Protein 8EY3 (pdb70)

Solvent-accessible surface area: 3718 Å² total; per-residue (Å²): 159,146,26,72,98,73,2,34,14,22,45,64,125,19,6,98,107,75,22,59,123,48,104,7,94,94,35,43,8,53,3,9,50,74,0,47,87,66,46,108,95,53,56,30,46,13,91,56,2,8,44,77,11,80,148,51,48,118,144,180

Secondary structure (DSSP, 8-state):
---SEE-TTT--EEESSTTS-PBPTTT--B--HHHHHSTT--SSSSSS-HHHHHHHHHH-

Foldseek 3Di:
DAEDFADLAAGGRPDHDAQPQDARPPQGDGRHVVLSVPQCDADDVHRGRSVVSNVVVVVD

Radius of gyration: 10.22 Å; Cα contacts (8 Å, |Δi|>4): 123; chains: 1; bounding box: 15×25×22 Å

Organism: Escherichia coli (NCBI:txid562)

InterPro domains:
  IPR025983 Cysteine-rich CPCC domain [PF14206] (6-60)

Nearest PDB structures (foldseek):
  8ey4-assembly1_I  TM=1.000E+00  e=1.150E-10  Escherichia coli O32:H37

Structure (mmCIF, N/CA/C/O backbone):
data_8EY3
#
_entry.id   8EY3
#
_cell.length_a   27.386
_cell.length_b   35.753
_cell.length_c   50.340
_cell.angle_alpha   90.000
_cell.angle_beta   90.000
_cell.angle_gamma   90.000
#
_symmetry.space_group_name_H-M   'P 21 21 21'
#
loop_
_entity.id
_entity.type
_entity.pdbx_description
1 polymer 'Cys_rich_CPCC domain-containing protein'
2 non-polymer 'FE (II) ION'
3 non-polymer 'SODIUM ION'
4 water water
#
loop_
_atom_site.group_PDB
_atom_site.id
_atom_site.type_symbol
_atom_site.label_atom_id
_atom_site.label_alt_id
_atom_site.label_comp_id
_atom_site.label_asym_id
_atom_site.label_entity_id
_atom_site.label_seq_id
_atom_site.pdbx_PDB_ins_code
_atom_site.Cartn_x
_atom_site.Cartn_y
_atom_site.Cartn_z
_atom_site.occupancy
_atom_site.B_iso_or_equiv
_atom_site.auth_seq_id
_atom_site.auth_comp_id
_atom_site.auth_asym_id
_atom_site.auth_atom_id
_atom_site.pdbx_PDB_model_num
ATOM 1 N N . ASN A 1 6 ? 18.70336 9.65040 30.71482 1.000 23.40865 3 ASN A N 1
ATOM 2 C CA . ASN A 1 6 ? 19.61211 8.56266 31.02143 1.000 21.41458 3 ASN A CA 1
ATOM 3 C C . ASN A 1 6 ? 20.98478 8.78331 30.41361 1.000 20.51465 3 ASN A C 1
ATOM 4 O O . ASN A 1 6 ? 21.11957 9.47893 29.40777 1.000 22.43533 3 ASN A O 1
ATOM 14 N N . ASN A 1 7 ? 21.98353 8.15187 31.00389 1.000 19.14462 4 ASN A N 1
ATOM 15 C CA . ASN A 1 7 ? 23.27959 8.05827 30.36309 1.000 18.31022 4 ASN A CA 1
ATOM 16 C C . ASN A 1 7 ? 23.16929 7.30803 29.02463 1.000 18.35334 4 ASN A C 1
ATOM 17 O O . ASN A 1 7 ? 22.44126 6.31649 28.89533 1.000 20.34855 4 ASN A O 1
ATOM 28 N N . GLY A 1 8 ? 23.92722 7.77527 28.05157 1.000 18.10281 5 GLY A N 1
ATOM 29 C CA . GLY A 1 8 ? 24.08759 7.15037 26.74988 1.000 16.47315 5 GLY A CA 1
ATOM 30 C C . GLY A 1 8 ? 25.53631 7.02747 26.35161 1.000 16.16742 5 GLY A C 1
ATOM 31 O O . GLY A 1 8 ? 26.45209 7.12261 27.19219 1.000 17.28555 5 GLY A O 1
ATOM 35 N N A SER A 1 9 ? 25.75299 6.77403 25.05156 0.560 15.73767 6 SER A N 1
ATOM 36 N N B SER A 1 9 ? 25.73219 6.78238 25.05828 0.440 15.64000 6 SER A N 1
ATOM 37 C CA A SER A 1 9 ? 27.05737 6.47167 24.50469 0.560 15.81744 6 SER A CA 1
ATOM 38 C CA B SER A 1 9 ? 27.01841 6.47567 24.47641 0.440 14.87638 6 SER A CA 1
ATOM 39 C C A SER A 1 9 ? 27.56652 7.47693 23.48920 0.560 15.76842 6 SER A C 1
ATOM 40 C C B SER A 1 9 ? 27.60198 7.59761 23.64867 0.440 15.40937 6 SER A C 1
ATOM 41 O O A SER A 1 9 ? 28.71733 7.32888 23.04211 0.560 16.15401 6 SER A O 1
ATOM 42 O O B SER A 1 9 ? 28.82511 7.66392 23.52005 0.440 16.72299 6 SER A O 1
ATOM 57 N N . TYR A 1 10 ? 26.75617 8.47167 23.11345 1.000 14.82815 7 TYR A N 1
ATOM 58 C CA . TYR A 1 10 ? 27.13756 9.48685 22.15782 1.000 15.43856 7 TYR A CA 1
ATOM 59 C C . TYR A 1 10 ? 26.72362 10.85259 22.68522 1.000 14.95761 7 TYR A C 1
ATOM 60 O O . TYR A 1 10 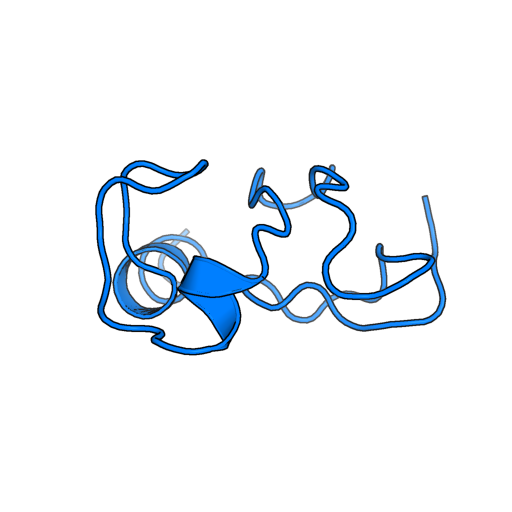? 25.68230 10.96783 23.34220 1.000 15.26308 7 TYR A O 1
ATOM 78 N N . PRO A 1 11 ? 27.47257 11.89653 22.36543 1.000 15.30536 8 PRO A N 1
ATOM 79 C CA . PRO A 1 11 ? 27.10750 13.23733 22.83846 1.000 15.62931 8 PRO A CA 1
ATOM 80 C C . PRO A 1 11 ? 25.87290 13.78944 22.12472 1.000 15.28466 8 PRO A C 1
ATOM 81 O O . PRO A 1 11 ? 25.76003 13.73157 20.90792 1.000 16.65575 8 PRO A O 1
ATOM 92 N N . CYS A 1 12 ? 25.01651 14.41542 22.89687 1.000 14.97619 9 CYS A N 1
ATOM 93 C CA . CYS A 1 12 ? 23.95793 15.22665 22.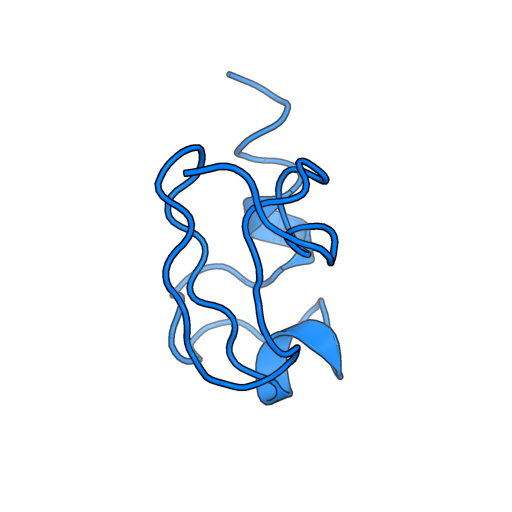33759 1.000 15.06589 9 CYS A CA 1
ATOM 94 C C . CYS A 1 12 ? 24.58670 16.32861 21.48395 1.000 15.08611 9 CYS A C 1
ATOM 95 O O . CYS A 1 12 ? 25.46445 17.03644 21.97082 1.000 15.66759 9 CYS A O 1
ATOM 102 N N . PRO A 1 13 ? 24.14538 16.51846 20.24532 1.000 15.57747 10 PRO A N 1
ATOM 103 C CA . PRO A 1 13 ? 24.71856 17.57501 19.41071 1.000 16.51474 10 PRO A CA 1
ATOM 104 C C . PRO A 1 13 ? 24.62251 18.96295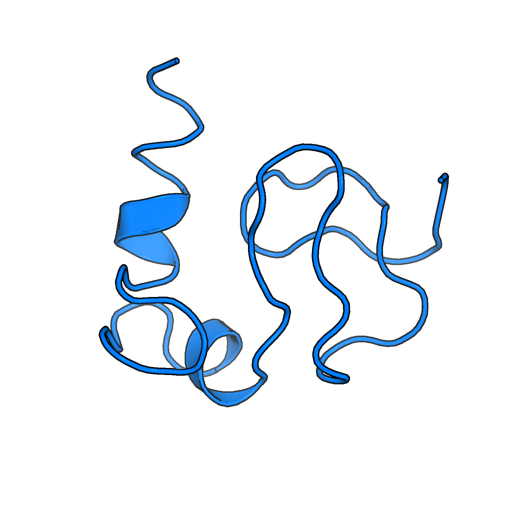 20.03583 1.000 16.14814 10 PRO A C 1
ATOM 105 O O . PRO A 1 13 ? 25.44895 19.82344 19.73049 1.000 17.55309 10 PRO A O 1
ATOM 116 N N . CYS A 1 14 ? 23.57680 19.21508 20.82861 1.000 15.42839 11 CYS A N 1
ATOM 117 C CA . CYS A 1 14 ? 23.34545 20.53134 21.40676 1.000 15.59802 11 CYS A CA 1
ATOM 118 C C . CYS A 1 14 ? 24.14628 20.72875 22.68367 1.000 15.84793 11 CYS A C 1
ATOM 119 O O . CYS A 1 14 ? 25.05018 21.55837 22.73093 1.000 18.47659 11 CYS A O 1
ATOM 127 N N . CYS A 1 15 ? 23.8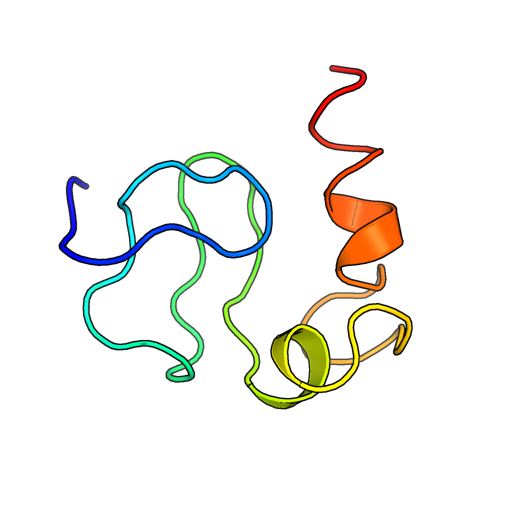7445 19.94540 23.72039 1.000 15.41060 12 CYS A N 1
ATOM 128 C CA . CYS A 1 15 ? 24.45595 20.20961 25.03469 1.000 15.45454 12 CYS A CA 1
ATOM 129 C C . CYS A 1 15 ? 25.77340 19.47202 25.27515 1.000 15.66612 12 CYS A C 1
ATOM 130 O O . CYS A 1 15 ? 26.48053 19.81787 26.20763 1.000 17.03303 12 CYS A O 1
ATOM 137 N N . GLY A 1 16 ? 26.10886 18.46740 24.46431 1.000 15.58566 13 GLY A N 1
ATOM 138 C CA . GLY A 1 16 ? 27.33306 17.72806 24.59760 1.000 15.98997 13 GLY A CA 1
ATOM 139 C C . GLY A 1 16 ? 27.33598 16.63885 25.62294 1.000 15.94472 13 GLY A C 1
ATOM 140 O O . GLY A 1 16 ? 28.29849 15.88214 25.69252 1.000 18.02306 13 GLY A O 1
ATOM 144 N N . ASN A 1 17 ? 26.30550 16.51675 26.43343 1.000 15.30557 14 ASN A N 1
ATOM 145 C CA . ASN A 1 17 ? 26.23988 15.41811 27.38432 1.000 15.51645 14 ASN A CA 1
ATOM 146 C C . ASN A 1 17 ? 25.86890 14.13104 26.66014 1.000 15.21770 14 ASN A C 1
ATOM 147 O O . ASN A 1 17 ? 25.08041 14.14992 25.71637 1.000 15.26137 14 ASN A O 1
ATOM 158 N N . LYS A 1 18 ? 26.43054 13.00961 27.11578 1.000 15.32682 15 LYS A N 1
ATOM 159 C CA . LYS A 1 18 ? 26.21953 11.73357 26.42020 1.000 15.43609 15 LYS A CA 1
ATOM 160 C C . LYS A 1 18 ? 24.89081 11.12894 26.83544 1.000 15.23073 15 LYS A C 1
ATOM 161 O O . LYS A 1 18 ? 24.80827 10.37468 27.78982 1.000 16.81619 15 LYS A O 1
ATOM 180 N N . THR A 1 19 ? 23.83114 11.50966 26.09275 1.000 15.07151 16 THR A N 1
ATOM 181 C CA . THR A 1 19 ? 22.48505 11.03110 26.28552 1.000 15.18340 16 THR A CA 1
ATOM 182 C C . THR A 1 19 ? 21.96089 10.24143 25.08989 1.000 15.59690 16 THR A C 1
ATOM 183 O O . THR A 1 19 ? 20.82064 9.78868 25.13380 1.000 17.17952 16 THR A O 1
ATOM 194 N N A ILE A 1 20 ? 22.75907 10.03519 24.05478 0.530 15.45686 17 ILE A N 1
ATOM 195 N N B ILE A 1 20 ? 22.74076 10.10245 24.02907 0.470 15.16770 17 ILE A N 1
ATOM 196 C CA A ILE A 1 20 ? 22.29584 9.44684 22.80600 0.530 15.68534 17 ILE A CA 1
ATOM 197 C CA B ILE A 1 20 ? 22.31705 9.46346 22.78521 0.470 15.98867 17 ILE A CA 1
ATOM 198 C C A ILE A 1 20 ? 22.77995 8.02468 22.65671 0.530 15.08798 17 ILE A C 1
ATOM 199 C C B ILE A 1 20 ? 22.75276 8.00926 22.75297 0.470 15.13347 17 ILE A C 1
ATOM 200 O 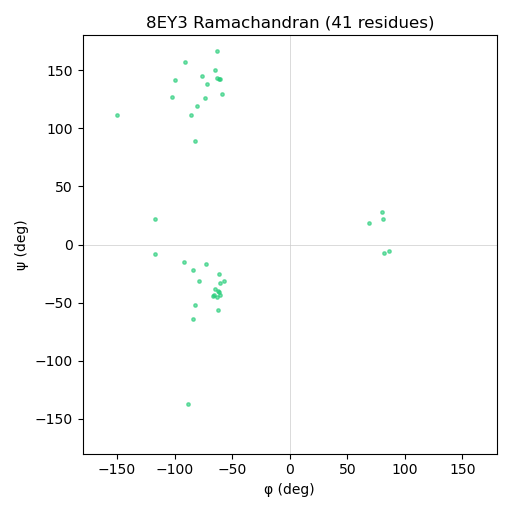O A ILE A 1 20 ? 23.97474 7.74824 22.84201 0.530 15.53073 17 ILE A O 1
ATOM 201 O O B ILE A 1 20 ? 23.87777 7.67417 23.16609 0.470 14.40516 17 ILE A O 1
ATOM 232 N N . ASP A 1 21 ? 21.87437 7.13756 22.25104 1.000 15.67633 18 ASP A N 1
ATOM 233 C CA . ASP A 1 21 ? 22.21182 5.72894 21.99786 1.000 16.47631 18 ASP A CA 1
ATOM 234 C C . ASP A 1 21 ? 22.68295 5.47512 20.58008 1.000 16.44716 18 ASP A C 1
ATOM 235 O O . ASP A 1 21 ? 23.52673 4.60521 20.38768 1.000 18.01833 18 ASP A O 1
ATOM 244 N N . GLU A 1 22 ? 22.13637 6.16821 19.59213 1.000 17.04172 19 GLU A N 1
ATOM 245 C CA . GLU A 1 22 ? 22.47948 5.94905 18.19471 1.000 18.32118 19 GLU A CA 1
ATOM 246 C C . GLU A 1 22 ? 22.31835 7.28034 17.47632 1.000 16.92410 19 GLU A C 1
ATOM 247 O O . GLU A 1 22 ? 21.20335 7.79212 17.36464 1.000 19.09889 19 GLU A O 1
ATOM 259 N N . PRO A 1 23 ? 23.39020 7.91899 17.00510 1.000 17.28863 20 PRO A N 1
ATOM 260 C CA . PRO A 1 23 ? 23.21485 9.23096 16.38525 1.000 17.02018 20 PRO A CA 1
ATOM 261 C C . PRO A 1 23 ? 22.31384 9.22936 15.17585 1.000 17.03232 20 PRO A C 1
ATOM 262 O O . PRO A 1 23 ? 22.30901 8.33002 14.35916 1.000 19.06068 20 PRO A O 1
ATOM 273 N N . GLY A 1 24 ? 21.55196 10.29190 15.06914 1.000 17.13736 21 GLY A N 1
ATOM 274 C CA . GLY A 1 24 ? 20.69280 10.52574 13.93802 1.000 17.83497 21 GLY A CA 1
ATOM 275 C C . GLY A 1 24 ? 19.38264 9.79272 13.96110 1.000 17.48416 21 GLY A C 1
ATOM 276 O O . GLY A 1 24 ? 18.74764 9.65392 12.90390 1.000 19.97479 21 GLY A O 1
ATOM 280 N N . CYS A 1 25 ? 18.91960 9.37165 15.14988 1.000 16.43921 22 CYS A N 1
ATOM 281 C CA . CYS A 1 25 ? 17.73278 8.55865 15.28848 1.000 16.44120 22 CYS A CA 1
ATOM 282 C C . CYS A 1 25 ? 16.63030 9.25899 16.07429 1.000 16.59411 22 CYS A C 1
ATOM 283 O O . CYS A 1 25 ? 15.74373 8.58783 16.56499 1.000 17.55059 22 CYS A O 1
ATOM 291 N N . TYR A 1 26 ? 16.66026 10.59848 16.14718 1.000 15.65262 23 TYR A N 1
ATOM 292 C CA . TYR A 1 26 ? 15.53534 11.37239 16.63783 1.000 15.27390 23 TYR A CA 1
ATOM 293 C C . TYR A 1 26 ? 15.29559 11.18403 18.12467 1.000 15.83562 23 TYR A C 1
ATOM 294 O O . TYR A 1 26 ? 14.23464 11.58132 18.63243 1.000 16.99649 23 TYR A O 1
ATOM 312 N N . GLU A 1 27 ? 16.28890 10.69711 18.85981 1.000 16.16876 24 GLU A N 1
ATOM 313 C CA . GLU A 1 27 ? 16.17845 10.68425 20.31312 1.000 15.65305 24 GLU A CA 1
ATOM 314 C C . GLU A 1 27 ? 16.08479 12.12403 20.81139 1.000 15.25441 24 GLU A C 1
ATOM 315 O O . GLU A 1 27 ? 16.74671 13.01420 20.28344 1.000 15.92683 24 GLU A O 1
ATOM 327 N N . ILE A 1 28 ? 15.28740 12.35547 21.83862 1.000 14.94876 25 ILE A N 1
ATOM 328 C CA . ILE A 1 28 ? 15.10974 13.68651 22.41332 1.000 15.01017 25 ILE A CA 1
ATOM 329 C C . ILE A 1 28 ? 15.92845 13.77599 23.68426 1.000 14.43149 25 ILE A C 1
ATOM 330 O O . ILE A 1 28 ? 15.79617 12.92680 24.57711 1.000 15.55245 25 ILE A O 1
ATOM 346 N N . CYS A 1 29 ? 16.76748 14.77043 23.80038 1.000 14.28601 26 CYS A N 1
ATOM 347 C CA . CYS A 1 29 ? 17.67002 14.85046 24.93443 1.000 14.35333 26 CYS A CA 1
ATOM 348 C C . CYS A 1 29 ? 16.89683 15.24476 26.17635 1.000 14.16386 26 CYS A C 1
ATOM 349 O O . CYS A 1 29 ? 16.22584 16.28146 26.18185 1.000 15.31731 26 CYS A O 1
ATOM 356 N N . PRO A 1 30 ? 16.99017 14.47813 27.25045 1.000 14.87966 27 PRO A N 1
ATOM 357 C CA . PRO A 1 30 ? 16.27586 14.83650 28.49055 1.000 15.80439 27 PRO A CA 1
ATOM 358 C C . PRO A 1 30 ? 16.89398 16.02324 29.21172 1.000 15.95888 27 PRO A C 1
ATOM 359 O O . PRO A 1 30 ? 16.25304 16.58109 30.10959 1.000 18.51815 27 PRO A O 1
ATOM 370 N N . ILE A 1 31 ? 18.13321 16.38029 28.89481 1.000 14.97918 28 ILE A N 1
ATOM 371 C CA . ILE A 1 31 ? 18.80557 17.50606 29.52467 1.000 15.55983 28 ILE A CA 1
ATOM 372 C C . ILE A 1 31 ? 18.40422 18.81601 28.87421 1.000 16.35528 28 ILE A C 1
ATOM 373 O O . ILE A 1 31 ? 18.04471 19.76026 29.56827 1.000 18.60074 28 ILE A O 1
ATOM 389 N N . CYS A 1 32 ? 18.51951 18.90030 27.54335 1.000 15.55500 29 CYS A N 1
ATOM 390 C CA . CYS A 1 32 ? 18.37130 20.18882 26.84888 1.000 16.01750 29 CYS A CA 1
ATOM 391 C C . CYS A 1 32 ? 17.19993 20.22837 25.88822 1.000 15.72795 29 CYS A C 1
ATOM 392 O O . CYS A 1 32 ? 16.92389 21.31175 25.33323 1.000 16.76434 29 CYS A O 1
ATOM 399 N N . GLY A 1 33 ? 16.52527 19.11731 25.62115 1.000 15.51731 30 GLY A N 1
ATOM 400 C CA . GLY A 1 33 ? 15.37841 19.09995 24.72864 1.000 15.55259 30 GLY A CA 1
ATOM 401 C C . GLY A 1 33 ? 15.70076 18.93527 23.25791 1.000 15.10932 30 GLY A C 1
ATOM 402 O O . GLY A 1 33 ? 14.75589 18.81754 22.45117 1.000 16.20464 30 GLY A O 1
ATOM 406 N N . TRP A 1 34 ? 16.95527 18.92274 22.85809 1.000 14.65636 31 TRP A N 1
ATOM 407 C CA . TRP A 1 34 ? 17.28058 18.80112 21.44349 1.000 14.68562 31 TRP A CA 1
ATOM 408 C C . TRP A 1 34 ? 16.84755 17.43996 20.90900 1.000 14.14946 31 TRP A C 1
ATOM 409 O O . TRP A 1 34 ? 17.24075 16.41425 21.45633 1.000 14.83122 31 TRP A O 1
ATOM 430 N N A GLU A 1 35 ? 16.11128 17.44737 19.80481 0.700 14.06346 32 GLU A N 1
ATOM 431 N N B GLU A 1 35 ? 16.04747 17.45044 19.87214 0.300 14.55771 32 GLU A N 1
ATOM 432 C CA A GLU A 1 35 ? 15.71268 16.23066 19.11069 0.700 14.38737 32 GLU A CA 1
ATOM 433 C CA B GLU A 1 35 ? 15.73217 16.23000 19.16686 0.300 14.60234 32 GLU A CA 1
ATOM 434 C C A GLU A 1 35 ? 16.78668 15.91978 18.06769 0.700 14.58704 32 GLU A C 1
ATOM 435 C C B GLU A 1 35 ? 16.86447 15.96306 18.18069 0.300 14.15471 32 GLU A C 1
ATOM 436 O O A GLU A 1 35 ? 17.11501 16.75915 17.22893 0.700 13.62471 32 GLU A O 1
ATOM 437 O O B GLU A 1 35 ? 17.33174 16.88997 17.51297 0.300 14.92038 32 GLU A O 1
ATOM 457 N N . ASP A 1 36 ? 17.34349 14.71507 18.11719 1.000 14.28027 33 ASP A N 1
ATOM 458 C CA . ASP A 1 36 ? 18.50451 14.38230 17.30404 1.000 14.63980 33 ASP A CA 1
ATOM 459 C C . ASP A 1 36 ? 18.12531 14.06798 15.85329 1.000 14.68219 33 ASP A C 1
ATOM 460 O O . ASP A 1 36 ? 18.19896 12.94010 15.37117 1.000 15.67544 33 ASP A O 1
ATOM 469 N N . ASP A 1 37 ? 17.74196 15.12272 15.14701 1.000 15.18359 34 ASP A N 1
ATOM 470 C CA . ASP A 1 37 ? 17.37295 15.10721 13.74393 1.000 15.04138 34 ASP A CA 1
ATOM 471 C C . ASP A 1 37 ? 18.66025 15.13046 12.92853 1.000 14.83446 34 ASP A C 1
ATOM 472 O O . ASP A 1 37 ? 19.43583 16.09680 13.02759 1.000 15.16859 34 ASP A O 1
ATOM 481 N N . PRO A 1 38 ? 18.91931 14.09650 12.10999 1.000 15.25372 35 PRO A N 1
ATOM 482 C CA . PRO A 1 38 ? 20.17292 14.07895 11.33502 1.000 15.86242 35 PRO A CA 1
ATOM 483 C C . PRO A 1 38 ? 20.30567 15.24524 10.37609 1.000 15.52400 35 PRO A C 1
ATOM 484 O O . PRO A 1 38 ? 21.43581 15.63359 10.05583 1.000 16.92312 35 PRO A O 1
ATOM 495 N N . VAL A 1 39 ? 19.21842 15.83859 9.91468 1.000 15.41838 36 VAL A N 1
ATOM 496 C CA . VAL A 1 39 ? 19.32333 17.00988 9.04005 1.000 15.68596 36 VAL A CA 1
ATOM 497 C C . VAL A 1 39 ? 20.02259 18.15753 9.73794 1.000 14.75150 36 VAL A C 1
ATOM 498 O O . VAL A 1 39 ? 20.77246 18.90851 9.12034 1.000 15.68472 36 VAL A O 1
ATOM 511 N N . GLN A 1 40 ? 19.68702 18.34619 11.01246 1.000 14.70772 37 GLN A N 1
ATOM 512 C CA . GLN A 1 40 ? 20.12583 19.49741 11.75399 1.000 14.78158 37 GLN A CA 1
ATOM 513 C C . GLN A 1 40 ? 21.52145 19.33342 12.34552 1.000 14.91411 37 GLN A C 1
ATOM 514 O O . GLN A 1 40 ? 22.21626 20.33243 12.58368 1.000 16.10643 37 GLN A O 1
ATO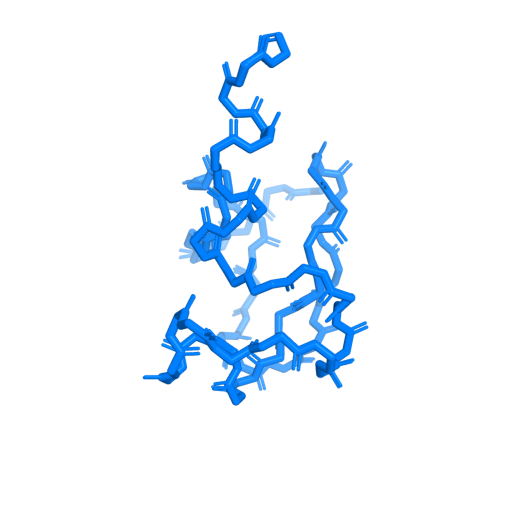M 528 N N . SER A 1 41 ? 21.99178 18.09764 12.53394 0.950 14.97245 38 SER A N 1
ATOM 529 C CA . SER A 1 41 ? 23.39946 17.90254 12.80051 1.000 15.46917 38 SER A CA 1
ATOM 530 C C . SER A 1 41 ? 24.23494 17.98921 11.52136 0.980 15.60117 38 SER A C 1
ATOM 531 O O . SER A 1 41 ? 25.37733 18.42857 11.55557 0.860 16.21046 38 SER A O 1
ATOM 539 N N . ALA A 1 42 ? 23.67303 17.58285 10.38616 1.000 15.65481 39 ALA A N 1
ATOM 540 C CA . ALA A 1 42 ? 24.37694 17.71259 9.11219 1.000 16.02493 39 ALA A CA 1
ATOM 541 C C . ALA A 1 42 ? 24.56134 19.17971 8.72683 1.000 16.03497 39 ALA A C 1
ATOM 542 O O . ALA A 1 42 ? 25.64510 19.56852 8.30466 1.000 17.96333 39 ALA A O 1
ATOM 549 N N . ASP A 1 43 ? 23.52436 19.98103 8.88923 1.000 15.25590 40 ASP A N 1
ATOM 550 C CA . ASP A 1 43 ? 23.58114 21.41084 8.61159 1.000 15.28615 40 ASP A CA 1
ATOM 551 C C . ASP A 1 43 ? 23.21681 22.13138 9.89437 1.000 14.78278 40 ASP A C 1
ATOM 552 O O . ASP A 1 43 ? 22.02022 22.32940 10.18705 1.000 14.96459 40 ASP A O 1
ATOM 561 N N A PRO A 1 44 ? 24.19799 22.49954 10.72062 0.460 15.49254 41 PRO A N 1
ATOM 562 N N B PRO A 1 44 ? 24.21658 22.59653 10.66225 0.540 15.35444 41 PRO A N 1
ATOM 563 C CA A PRO A 1 44 ? 23.89491 23.15934 12.00096 0.460 15.32496 41 PRO A CA 1
ATOM 564 C CA B PRO A 1 44 ? 23.94404 23.20350 11.96877 0.540 14.86270 41 PRO A CA 1
ATOM 565 C C A PRO A 1 44 ? 23.29696 24.56177 11.88956 0.460 15.26925 41 PRO A C 1
ATOM 566 C C B PRO A 1 44 ? 23.29271 24.56263 11.88706 0.540 15.17663 41 PRO A C 1
ATOM 567 O O A PRO A 1 44 ? 22.98040 25.14242 12.92785 0.460 15.43243 41 PRO A O 1
ATOM 568 O O B PRO A 1 44 ? 22.93896 25.10169 12.93471 0.540 15.66970 41 PRO A O 1
ATOM 589 N N . ASP A 1 45 ? 23.14973 25.12679 10.68333 1.000 15.21615 42 ASP A N 1
ATOM 590 C CA . ASP A 1 45 ? 22.45323 26.37250 10.49085 1.000 15.87970 42 ASP A CA 1
ATOM 591 C C . ASP A 1 45 ? 21.03643 26.20158 9.95452 1.000 15.44740 42 ASP A C 1
ATOM 592 O O . ASP A 1 45 ? 20.35205 27.20564 9.70813 1.000 17.06193 42 ASP A O 1
ATOM 601 N N . PHE A 1 46 ? 20.56518 24.96893 9.77975 1.000 14.90935 43 PHE A N 1
ATOM 602 C CA . PHE A 1 46 ? 19.23536 24.72084 9.23670 1.000 15.03954 43 PHE A CA 1
ATOM 603 C C . PHE A 1 4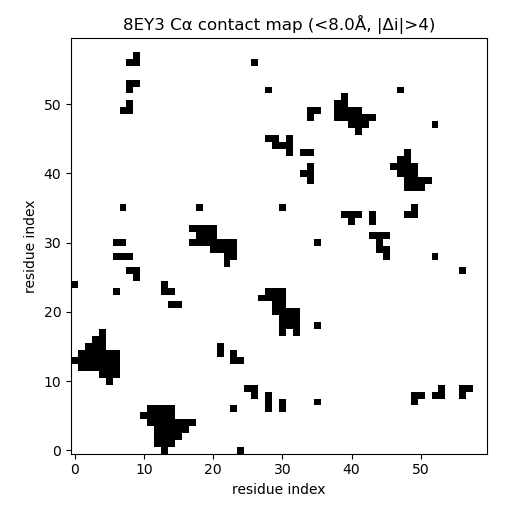6 ? 18.20253 24.75253 10.35814 1.000 14.33335 43 PHE A C 1
ATOM 604 O O . PHE A 1 46 ? 18.20155 23.88438 11.24379 1.000 15.03118 43 PHE A O 1
ATOM 621 N N . SER A 1 47 ? 17.34530 25.76188 10.34688 1.000 14.89125 44 SER A N 1
ATOM 622 C CA . SER A 1 47 ? 16.28376 25.93300 11.32781 1.000 15.08794 44 SER A CA 1
ATOM 623 C C . SER A 1 47 ? 15.02059 25.24919 10.81788 1.000 15.14299 44 SER A C 1
ATOM 624 O O . SER A 1 47 ? 14.84756 25.05112 9.63351 1.000 16.00820 44 SER A O 1
ATOM 632 N N . GLY A 1 48 ? 14.12713 24.88738 11.72672 1.000 15.39484 45 GLY A N 1
ATOM 633 C CA . GLY A 1 48 ? 12.84531 24.37509 11.31212 1.000 16.38413 45 GLY A CA 1
ATOM 634 C C . GLY A 1 48 ? 12.82598 22.92469 10.90252 1.000 16.77696 45 GLY A C 1
ATOM 635 O O . GLY A 1 48 ? 11.95724 22.52844 10.10439 1.000 20.01959 45 GLY A O 1
ATOM 639 N N . GLY A 1 49 ? 13.70783 22.10865 11.43225 1.000 16.57026 46 GLY A N 1
ATOM 640 C CA . GLY A 1 49 ? 13.63406 20.66512 11.31413 1.000 17.61541 46 GLY A CA 1
ATOM 641 C C . GLY A 1 49 ? 12.80149 20.07478 12.42850 1.000 16.83889 46 GLY A C 1
ATOM 642 O O . GLY A 1 49 ? 11.75907 20.65224 12.78988 1.000 18.21070 46 GLY A O 1
ATOM 646 N N . ALA A 1 50 ? 13.23236 18.96997 13.03155 1.000 16.15389 47 ALA A N 1
ATOM 647 C CA . ALA A 1 50 ? 12.49182 18.48166 14.19112 1.000 16.88886 47 ALA A CA 1
ATOM 648 C C . ALA A 1 50 ? 12.49648 19.52785 15.29155 1.000 16.40782 47 ALA A C 1
ATOM 649 O O . ALA A 1 50 ? 11.54154 19.58671 16.07157 1.000 18.24351 47 ALA A O 1
ATOM 656 N N . ASN A 1 51 ? 13.56435 20.30044 15.39944 1.000 15.66262 48 ASN A N 1
ATOM 657 C CA . ASN A 1 51 ? 13.66528 21.42671 16.29413 1.000 15.49168 48 ASN A CA 1
ATOM 658 C C . ASN A 1 51 ? 13.41469 22.71170 15.52279 1.000 15.55083 48 ASN A C 1
ATOM 659 O O . ASN A 1 51 ? 13.90922 22.88783 14.40895 1.000 15.74724 48 ASN A O 1
ATOM 670 N N . SER A 1 52 ? 12.71373 23.65691 16.15208 1.000 15.70343 49 SER A N 1
ATOM 671 C CA . SER A 1 52 ? 12.58745 24.99211 15.56040 1.000 15.88801 49 SER A CA 1
ATOM 672 C C . SER A 1 52 ? 13.92627 25.67312 15.41737 1.000 16.01952 49 SER A C 1
ATOM 673 O O . SER A 1 52 ? 14.27379 26.07656 14.29206 1.000 16.13733 49 SER A O 1
ATOM 681 N N . PRO A 1 53 ? 14.71219 25.84917 16.46893 1.000 16.11407 50 PRO A N 1
ATOM 682 C CA . PRO A 1 53 ? 16.03862 26.43810 16.27316 1.000 15.95611 50 PRO A CA 1
ATOM 683 C C . PRO A 1 53 ? 16.93238 25.53440 15.44254 1.000 15.45415 50 PRO A C 1
ATOM 684 O O . PRO A 1 53 ? 16.83227 24.30688 15.47879 1.000 15.84215 50 PRO A O 1
ATOM 695 N N . SER A 1 54 ? 17.85381 26.16451 14.71279 1.000 15.48638 51 SER A N 1
ATOM 696 C CA . SER A 1 54 ? 18.98912 25.41946 14.21402 1.000 15.39791 51 SER A CA 1
ATOM 697 C C . SER A 1 54 ? 19.82103 24.89374 15.38837 1.000 14.91314 51 SER A C 1
ATOM 698 O O . SER A 1 54 ? 19.73639 25.36948 16.51122 1.000 15.32220 51 SER A O 1
ATOM 706 N N . LEU A 1 55 ? 20.72187 23.95946 15.06247 1.000 14.67803 52 LEU A N 1
ATOM 707 C CA . LEU A 1 55 ? 21.61224 23.45336 16.09458 1.000 15.01255 52 LEU A CA 1
ATOM 708 C C . LEU A 1 55 ? 22.45590 24.57978 16.66859 1.000 15.24619 52 LEU A C 1
ATOM 709 O O . LEU A 1 55 ? 22.64099 24.68515 17.87252 1.000 15.80974 52 LEU A O 1
ATOM 725 N N . ASN A 1 56 ? 22.98973 25.45160 15.81092 1.000 15.40562 53 ASN A N 1
ATOM 726 C CA . ASN A 1 56 ? 23.81000 26.53990 16.32138 1.000 16.31214 53 ASN A CA 1
ATOM 727 C C . ASN A 1 56 ? 23.01058 27.46816 17.22105 1.000 16.56659 53 ASN A C 1
ATOM 728 O O . ASN A 1 56 ? 23.51720 27.92292 18.25019 1.000 17.46830 53 ASN A O 1
ATOM 739 N N . GLU A 1 57 ? 21.76075 27.75766 16.85241 1.000 16.28147 54 GLU A N 1
ATOM 740 C CA . GLU A 1 57 ? 20.90241 28.57276 17.68962 1.000 16.99235 54 GLU A CA 1
ATOM 741 C C . GLU A 1 57 ? 20.64307 27.86265 19.01947 1.000 16.77036 54 GLU A C 1
ATOM 742 O O . GLU A 1 57 ? 20.64716 28.47878 20.08369 1.000 17.99820 54 GLU A O 1
ATOM 754 N N . ALA A 1 58 ? 20.34265 26.56317 18.96346 1.000 15.89347 55 ALA A N 1
ATOM 755 C CA . ALA A 1 58 ? 20.03171 25.80743 20.16602 1.000 15.93557 55 ALA A CA 1
ATOM 756 C C . ALA A 1 58 ? 21.23155 25.71392 21.09409 1.000 15.73875 55 ALA A C 1
ATOM 757 O O . ALA A 1 58 ? 21.07147 25.76881 22.31956 1.000 16.47226 55 ALA A O 1
ATOM 764 N N . LYS A 1 59 ? 22.43730 25.54957 20.54448 1.000 16.48509 56 LYS A N 1
ATOM 765 C CA . LYS A 1 59 ? 23.65944 25.49266 21.35948 1.000 16.90436 56 LYS A CA 1
ATOM 766 C C . LYS A 1 59 ? 23.83402 26.78000 22.12797 1.000 18.12909 56 LYS A C 1
ATOM 767 O O . LYS A 1 59 ? 24.14168 26.77167 23.32565 1.000 20.11711 56 LYS A O 1
ATOM 786 N N A ARG A 1 60 ? 23.69166 27.92164 21.44619 0.650 18.59294 57 ARG A N 1
ATOM 787 N N B ARG A 1 60 ? 23.69708 27.91549 21.44381 0.350 18.56380 57 ARG A N 1
ATOM 788 C CA A ARG A 1 60 ? 23.84631 29.20135 22.13076 0.650 19.89269 57 ARG A CA 1
ATOM 789 C CA B ARG A 1 60 ? 23.83822 29.19570 22.12173 0.350 19.76648 57 ARG A CA 1
ATOM 790 C C A ARG A 1 60 ? 22.78664 29.37396 23.19410 0.650 19.18135 57 ARG A C 1
ATOM 791 C C B ARG A 1 60 ? 22.79019 29.33427 23.20627 0.350 18.93365 57 ARG A C 1
ATOM 792 O O A ARG A 1 60 ? 23.07370 29.84304 24.30672 0.650 21.82297 57 ARG A O 1
ATOM 793 O O B ARG A 1 60 ? 23.08884 29.74349 24.33545 0.350 20.32229 57 ARG A O 1
ATOM 833 N N . ALA A 1 61 ? 21.54266 29.00345 22.87924 1.000 18.59664 58 ALA A N 1
ATOM 834 C CA . ALA A 1 61 ? 20.46635 29.13691 23.85255 1.000 18.65065 58 ALA A CA 1
ATOM 835 C C . ALA A 1 61 ? 20.71038 28.28694 25.08847 1.000 18.89548 58 ALA A C 1
ATOM 836 O O . ALA A 1 61 ? 20.44492 28.73178 26.21526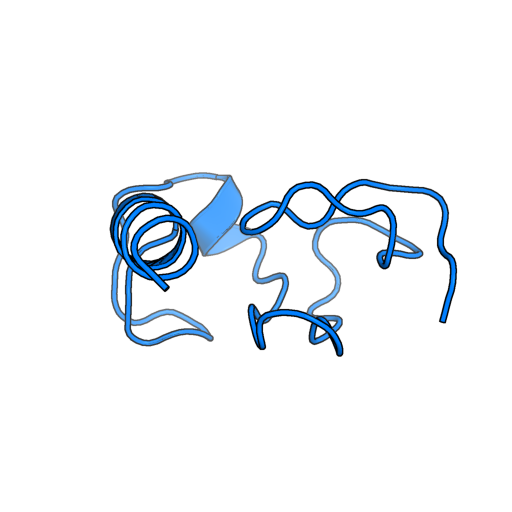 1.000 20.28348 58 ALA A O 1
ATOM 843 N N . PHE A 1 62 ? 21.20331 27.06835 24.90251 1.000 17.60085 59 PHE A N 1
ATOM 844 C CA . PHE A 1 62 ? 21.46389 26.20468 26.03887 1.000 18.22703 59 PHE A CA 1
ATOM 845 C C . PHE A 1 62 ? 22.57572 26.77866 26.91537 1.000 18.56943 59 PHE A C 1
ATOM 846 O O . PHE A 1 62 ? 22.45728 26.78838 28.13546 1.000 19.60690 59 PHE A O 1
ATOM 863 N N . ASN A 1 63 ? 23.63736 27.26882 26.28552 1.000 19.43941 60 ASN A N 1
ATOM 864 C CA . ASN A 1 63 ? 24.79461 27.76339 27.00592 1.000 20.51980 60 ASN A CA 1
ATOM 865 C C . ASN A 1 63 ? 24.45626 28.99053 27.80600 1.000 21.31156 60 ASN A C 1
ATOM 866 O O . ASN A 1 63 ? 25.05397 29.20641 28.87066 1.000 22.93650 60 ASN A O 1
ATOM 877 N N A GLU A 1 64 ? 23.53325 29.81197 27.32623 0.680 21.99159 61 GLU A N 1
ATOM 878 N N B GLU A 1 64 ? 23.53131 29.81196 27.30969 0.320 21.61464 61 GLU A N 1
ATOM 879 C CA A GLU A 1 64 ? 23.28970 31.07722 28.00664 0.680 25.69155 61 GLU A CA 1
ATOM 880 C CA B GLU A 1 64 ? 23.20540 31.07105 27.96714 0.320 24.44079 61 GLU A CA 1
ATOM 881 C C A GLU A 1 64 ? 22.41074 30.90566 29.22672 0.680 27.50348 61 GLU A C 1
ATOM 882 C C B GLU A 1 64 ? 22.49967 30.84625 29.27794 0.320 26.51227 61 GLU A C 1
ATOM 883 O O A GLU A 1 64 ? 22.29374 31.85129 30.01285 0.680 29.70173 61 GLU A O 1
ATOM 884 O O B GLU A 1 64 ? 22.55324 31.70959 30.16010 0.320 27.83969 61 GLU A O 1
ATOM 907 N N . GLN A 1 65 ? 21.79281 29.73753 29.39221 1.000 27.59011 62 GLN A N 1
ATOM 908 C CA . GLN A 1 65 ? 21.07159 29.42760 30.60810 1.000 31.10335 62 GLN A CA 1
ATOM 909 C C . GLN A 1 65 ? 21.93985 29.56064 31.81430 1.000 30.17341 62 GLN A C 1
ATOM 910 O O . GLN A 1 65 ? 23.01641 28.90440 31.77010 1.000 27.37523 62 GLN A O 1
#

B-factor: mean 20.75, std 6.0, range [13.62, 56.47]

Sequence (60 aa):
NNGSSYPCPCCGNKTIIDEPGCYEICPICGWEEDDPVQSADPPDFSGGANSPSLNEAKRRAFNEEQ